Protein AF-A0A5C7Q2B8-F1 (afdb_monomer_lite)

Structure (mmCIF, N/CA/C/O backbone):
data_AF-A0A5C7Q2B8-F1
#
_entry.id   AF-A0A5C7Q2B8-F1
#
loop_
_atom_site.group_PDB
_atom_site.id
_atom_site.type_symbol
_atom_site.label_atom_id
_atom_site.label_alt_id
_atom_site.label_comp_id
_atom_site.label_asym_id
_atom_site.label_entity_id
_atom_site.label_seq_id
_atom_site.pdbx_PDB_ins_code
_atom_site.Cartn_x
_atom_site.Cartn_y
_atom_site.Cartn_z
_atom_site.occupancy
_atom_site.B_iso_or_equiv
_atom_site.auth_seq_id
_atom_site.auth_comp_id
_atom_site.auth_asym_id
_atom_site.auth_atom_id
_atom_site.pdbx_PDB_model_num
ATOM 1 N N . HIS A 1 1 ? 9.673 -0.631 -0.660 1.00 88.00 1 HIS A N 1
ATOM 2 C CA . HIS A 1 1 ? 9.756 0.836 -0.748 1.00 88.00 1 HIS A CA 1
ATOM 3 C C . HIS A 1 1 ? 8.535 1.339 -1.495 1.00 88.00 1 HIS A C 1
ATOM 5 O O . HIS A 1 1 ? 8.260 0.814 -2.571 1.00 88.00 1 HIS A O 1
ATOM 11 N N . HIS A 1 2 ? 7.791 2.276 -0.915 1.00 92.56 2 HIS A N 1
ATOM 12 C CA . HIS A 1 2 ? 6.680 2.948 -1.583 1.00 92.56 2 HIS A CA 1
ATOM 13 C C . HIS A 1 2 ? 7.069 4.395 -1.908 1.00 92.56 2 HIS A C 1
ATOM 15 O O . HIS A 1 2 ? 7.896 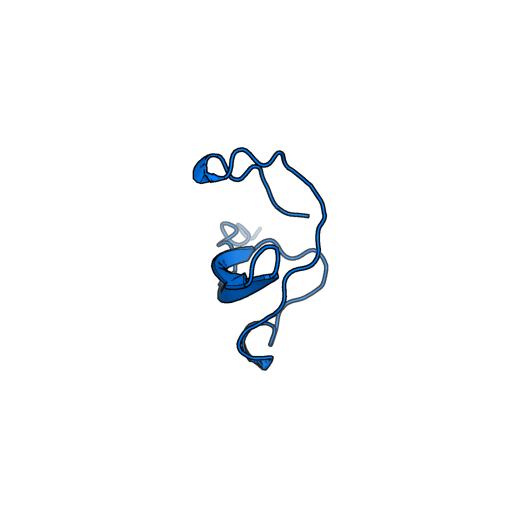4.995 -1.224 1.00 92.56 2 HIS A O 1
ATOM 21 N N . GLU A 1 3 ? 6.452 4.952 -2.946 1.00 94.00 3 GLU A N 1
ATOM 22 C CA . GLU A 1 3 ? 6.586 6.371 -3.291 1.00 94.00 3 GLU A CA 1
ATOM 23 C C . GLU A 1 3 ? 5.818 7.254 -2.299 1.00 94.00 3 GLU A C 1
ATOM 25 O O . GLU A 1 3 ? 5.015 6.757 -1.509 1.00 94.00 3 GLU A O 1
ATOM 30 N N . ALA A 1 4 ? 6.029 8.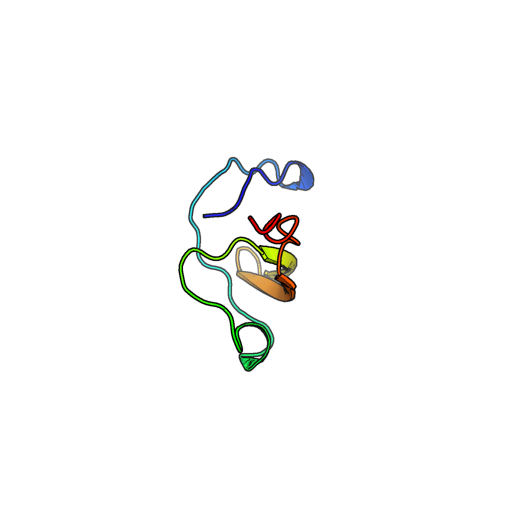570 -2.337 1.00 96.38 4 ALA A N 1
ATOM 31 C CA . ALA A 1 4 ? 5.328 9.489 -1.444 1.00 96.38 4 ALA A CA 1
ATOM 32 C C . ALA A 1 4 ? 3.797 9.373 -1.582 1.00 96.38 4 ALA A C 1
ATOM 34 O O . ALA A 1 4 ? 3.246 9.420 -2.684 1.00 96.38 4 ALA A O 1
ATOM 35 N N . ILE A 1 5 ? 3.106 9.271 -0.444 1.00 94.06 5 ILE A N 1
ATOM 36 C CA . ILE A 1 5 ? 1.643 9.201 -0.380 1.00 94.06 5 ILE A CA 1
ATOM 37 C C . ILE A 1 5 ? 1.149 10.551 0.128 1.00 94.06 5 ILE A C 1
ATOM 39 O O . ILE A 1 5 ? 1.039 10.789 1.333 1.00 94.06 5 ILE A O 1
ATOM 43 N N . ALA A 1 6 ? 0.871 11.457 -0.812 1.00 93.81 6 ALA A N 1
ATOM 44 C CA . ALA A 1 6 ? 0.533 12.848 -0.514 1.00 93.81 6 ALA A CA 1
ATOM 45 C C . ALA A 1 6 ? -0.687 12.982 0.412 1.00 93.81 6 ALA A C 1
ATOM 47 O O . ALA A 1 6 ? -0.664 13.797 1.332 1.00 93.81 6 ALA A O 1
ATOM 48 N N . SER A 1 7 ? -1.707 12.137 0.228 1.00 92.62 7 SER A N 1
ATOM 49 C CA . SER A 1 7 ? -2.937 12.154 1.032 1.00 92.62 7 SER A CA 1
ATOM 50 C C . SER A 1 7 ? -2.692 11.899 2.522 1.00 92.62 7 SER A C 1
ATOM 52 O O . SER A 1 7 ? -3.411 12.434 3.357 1.00 92.62 7 SER A O 1
ATOM 54 N N . LEU A 1 8 ? -1.662 11.115 2.856 1.00 92.88 8 LEU A N 1
ATOM 55 C CA . LEU A 1 8 ? -1.261 10.815 4.235 1.00 92.88 8 LEU A CA 1
ATOM 56 C C . LEU A 1 8 ? -0.053 11.644 4.691 1.00 92.88 8 LEU A C 1
ATOM 58 O O . LEU A 1 8 ? 0.381 11.531 5.834 1.00 92.88 8 LEU A O 1
ATOM 62 N N . LYS A 1 9 ? 0.488 12.496 3.810 1.00 95.31 9 LYS A N 1
ATOM 63 C CA . LYS A 1 9 ? 1.709 13.286 4.031 1.00 95.31 9 LYS A CA 1
ATOM 64 C C . LYS A 1 9 ? 2.923 12.415 4.375 1.00 95.31 9 LYS A C 1
ATOM 66 O O . LYS A 1 9 ? 3.802 12.838 5.124 1.00 95.31 9 LYS A O 1
ATOM 71 N N . TRP A 1 10 ? 2.976 11.202 3.830 1.00 95.00 10 TRP A N 1
ATOM 72 C CA . TRP A 1 10 ? 4.107 10.300 4.026 1.00 95.00 10 TRP A CA 1
ATOM 73 C C . TRP A 1 10 ? 5.150 10.493 2.923 1.00 95.00 10 TRP A C 1
ATOM 75 O O . TRP A 1 10 ? 4.776 10.517 1.742 1.00 95.00 10 TRP A O 1
ATOM 85 N N . PRO A 1 11 ? 6.445 10.611 3.268 1.00 96.31 11 PRO A N 1
ATOM 86 C CA . PRO A 1 11 ? 7.511 10.631 2.275 1.00 96.31 11 PRO A CA 1
ATOM 87 C C . PRO A 1 11 ? 7.653 9.259 1.602 1.00 96.31 11 PRO A C 1
ATOM 89 O O . PRO A 1 11 ? 7.056 8.270 2.029 1.00 96.31 11 PRO A O 1
ATOM 92 N N . ALA A 1 12 ? 8.468 9.19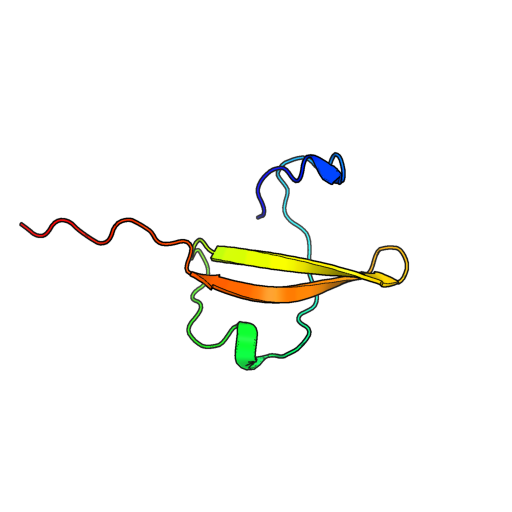5 0.550 1.00 96.19 12 ALA A N 1
ATOM 93 C CA . ALA A 1 12 ? 8.918 7.913 0.027 1.00 96.19 12 ALA A CA 1
ATOM 94 C C . ALA A 1 12 ? 9.743 7.196 1.108 1.00 96.19 12 ALA A C 1
ATOM 96 O O . ALA A 1 12 ? 10.695 7.769 1.645 1.00 96.19 12 ALA A O 1
ATOM 97 N N . MET A 1 13 ? 9.335 5.985 1.482 1.00 95.19 13 MET A N 1
ATOM 98 C CA . MET A 1 13 ? 9.977 5.225 2.551 1.00 95.19 13 MET A CA 1
ATOM 99 C C . MET A 1 13 ? 9.725 3.719 2.416 1.00 95.19 13 MET A C 1
ATOM 101 O O . MET A 1 13 ? 8.971 3.236 1.564 1.00 95.19 13 MET A O 1
ATOM 105 N N . THR A 1 14 ? 10.408 2.941 3.252 1.00 93.00 14 THR A N 1
ATOM 106 C CA . THR A 1 14 ? 10.167 1.504 3.388 1.00 93.00 14 THR A CA 1
ATOM 107 C C . THR A 1 14 ? 9.450 1.260 4.701 1.00 93.00 14 THR A C 1
ATOM 109 O O . THR A 1 14 ? 9.962 1.612 5.758 1.00 93.00 14 THR A O 1
ATOM 112 N N . MET A 1 15 ? 8.276 0.646 4.619 1.00 93.06 15 MET A N 1
ATOM 113 C CA . MET A 1 15 ? 7.517 0.180 5.769 1.00 93.06 15 MET A CA 1
ATOM 114 C C . MET A 1 15 ? 6.804 -1.124 5.416 1.00 93.06 15 MET A C 1
ATOM 116 O O . MET A 1 15 ? 6.704 -1.487 4.238 1.00 93.06 15 MET A O 1
ATOM 120 N N . GLU A 1 16 ? 6.314 -1.808 6.439 1.00 92.06 16 GLU A N 1
ATOM 121 C CA . GLU A 1 16 ? 5.573 -3.053 6.302 1.00 92.06 16 GLU A CA 1
ATOM 122 C C . GLU A 1 16 ? 4.081 -2.777 6.108 1.00 92.06 16 GLU A C 1
ATOM 124 O O . GLU A 1 16 ? 3.495 -1.929 6.777 1.00 92.06 16 GLU A O 1
ATOM 129 N N . PHE A 1 17 ? 3.471 -3.521 5.189 1.00 94.56 17 PHE A N 1
ATOM 130 C CA . PHE A 1 17 ? 2.030 -3.546 4.983 1.00 94.56 17 PHE A CA 1
ATOM 131 C C . PHE A 1 17 ? 1.554 -4.982 5.144 1.00 94.56 17 PHE A C 1
ATOM 133 O O . PHE A 1 17 ? 2.141 -5.902 4.567 1.00 94.56 17 PHE A O 1
ATOM 140 N N . ALA A 1 18 ? 0.465 -5.177 5.880 1.00 95.62 18 ALA A N 1
ATOM 141 C CA . ALA A 1 18 ? -0.220 -6.459 5.876 1.00 95.62 18 ALA A CA 1
ATOM 142 C C . ALA A 1 18 ? -0.962 -6.644 4.543 1.00 95.62 18 ALA A C 1
ATOM 144 O O . ALA A 1 18 ? -1.306 -5.675 3.865 1.00 95.62 18 ALA A O 1
ATOM 145 N N . VAL A 1 19 ? -1.248 -7.887 4.162 1.00 96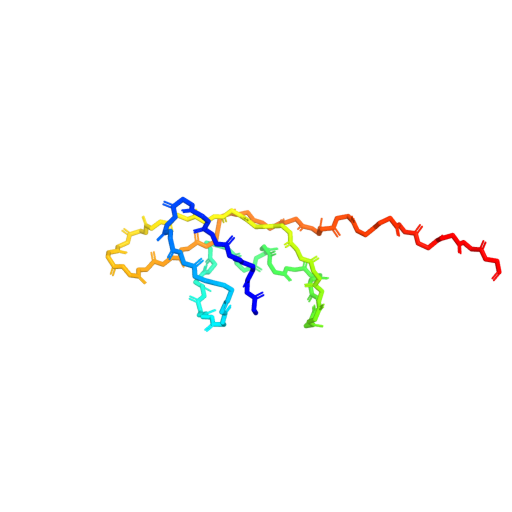.19 19 VAL A N 1
ATOM 146 C CA . VAL A 1 19 ? -2.059 -8.196 2.975 1.00 96.19 19 VAL A CA 1
ATOM 147 C C . VAL A 1 19 ? -3.383 -8.806 3.399 1.00 96.19 19 VAL A C 1
ATOM 149 O O . VAL A 1 19 ? -3.419 -9.710 4.228 1.00 96.19 19 VAL A O 1
ATOM 152 N N . ALA A 1 20 ? -4.482 -8.340 2.806 1.00 96.94 20 ALA A N 1
ATOM 153 C CA . ALA A 1 20 ? -5.808 -8.880 3.096 1.00 96.94 20 ALA A CA 1
ATOM 154 C C . ALA A 1 20 ? -5.954 -10.344 2.645 1.00 96.94 20 ALA A C 1
ATOM 156 O O . ALA A 1 20 ? -6.754 -11.089 3.205 1.00 96.94 20 ALA A O 1
ATOM 157 N N . ASN A 1 21 ? -5.203 -10.754 1.616 1.00 94.94 21 ASN A N 1
ATOM 158 C CA . ASN A 1 21 ? -5.191 -12.120 1.107 1.00 94.94 21 ASN A CA 1
ATOM 159 C C . ASN A 1 21 ? -3.808 -12.454 0.505 1.00 94.94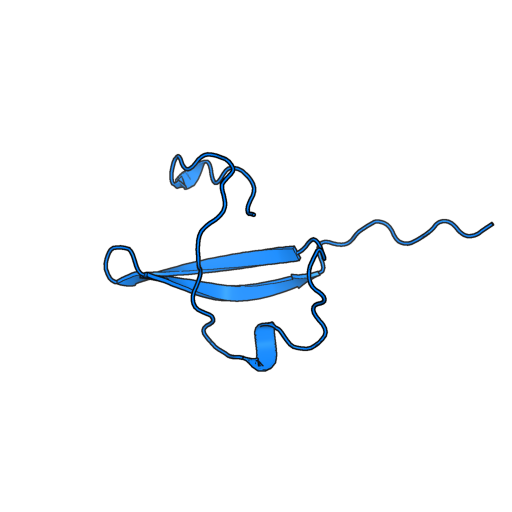 21 ASN A C 1
ATOM 161 O O . ASN A 1 21 ? -3.304 -11.663 -0.298 1.00 94.94 21 ASN A O 1
ATOM 165 N N . PRO A 1 22 ? -3.198 -13.612 0.826 1.00 93.81 22 PRO A N 1
ATOM 166 C CA . PRO A 1 22 ? -1.902 -14.014 0.271 1.00 93.81 22 PRO A CA 1
ATOM 167 C C . PRO A 1 22 ? -1.895 -14.132 -1.261 1.00 93.81 22 PRO A C 1
ATOM 169 O O . PRO A 1 22 ? -0.862 -13.899 -1.887 1.00 93.81 22 PRO A O 1
ATOM 172 N N . SER A 1 23 ? -3.037 -14.423 -1.892 1.00 94.38 23 SER A N 1
ATOM 173 C CA . SER A 1 23 ? -3.160 -14.482 -3.353 1.00 94.38 23 SER A CA 1
ATOM 174 C C . SER A 1 23 ? -2.860 -13.147 -4.042 1.00 94.38 23 SER A C 1
ATOM 176 O O . SER A 1 23 ? -2.506 -13.155 -5.216 1.00 94.38 23 SER A O 1
ATOM 178 N N . LEU A 1 24 ? -2.932 -12.011 -3.334 1.00 93.94 24 LEU A N 1
ATOM 179 C CA . LEU A 1 24 ? -2.543 -10.697 -3.871 1.00 93.94 24 LEU A CA 1
ATOM 180 C C . LEU A 1 24 ? -1.050 -10.618 -4.219 1.00 93.94 24 LEU A C 1
ATOM 182 O O . LEU A 1 24 ? -0.653 -9.789 -5.033 1.00 93.94 24 LEU A O 1
ATOM 186 N N . LEU A 1 25 ? -0.227 -11.469 -3.602 1.00 91.81 25 LEU A N 1
ATOM 187 C CA . LEU A 1 25 ? 1.213 -11.535 -3.839 1.00 91.81 25 LEU A CA 1
ATOM 188 C C . LEU A 1 25 ? 1.596 -12.595 -4.879 1.00 91.81 25 LEU A C 1
ATOM 190 O O . LEU A 1 25 ? 2.764 -12.691 -5.260 1.00 91.81 25 LEU A O 1
ATOM 194 N N . ALA A 1 26 ? 0.638 -13.401 -5.341 1.00 91.19 26 ALA A N 1
ATOM 195 C CA . ALA A 1 26 ? 0.909 -14.483 -6.274 1.00 91.19 26 ALA A CA 1
ATOM 196 C C . ALA A 1 26 ? 1.496 -13.939 -7.587 1.00 91.19 26 ALA A C 1
ATOM 198 O O . ALA A 1 26 ? 0.932 -13.052 -8.224 1.00 91.19 26 ALA A O 1
ATOM 199 N N . GLY A 1 27 ? 2.649 -14.477 -7.993 1.00 86.81 27 GLY A N 1
ATOM 200 C CA . GLY A 1 27 ? 3.340 -14.070 -9.220 1.00 86.81 27 GLY A CA 1
ATOM 201 C C . GLY A 1 27 ? 4.154 -12.775 -9.111 1.00 86.81 27 GLY A C 1
ATOM 202 O O . GLY A 1 27 ? 4.820 -12.408 -10.080 1.00 86.81 27 GLY A O 1
ATOM 203 N N . LEU A 1 28 ? 4.164 -12.104 -7.954 1.00 89.69 28 LEU A N 1
ATOM 204 C CA . LEU A 1 28 ? 5.039 -10.956 -7.721 1.00 89.69 28 LEU A CA 1
ATOM 205 C C . LEU A 1 28 ? 6.450 -11.420 -7.364 1.00 89.69 28 LEU A C 1
ATOM 207 O O . LEU A 1 28 ? 6.650 -12.331 -6.563 1.00 89.69 28 LEU A O 1
ATOM 211 N N . LYS A 1 29 ? 7.446 -10.756 -7.949 1.00 88.88 29 LYS A N 1
ATOM 212 C CA . LYS A 1 29 ? 8.865 -11.010 -7.676 1.00 88.88 29 LYS A CA 1
ATOM 213 C C . LYS A 1 29 ? 9.431 -9.839 -6.875 1.00 88.88 29 LYS A C 1
ATOM 215 O O . LYS A 1 29 ? 9.068 -8.696 -7.184 1.00 88.88 29 LYS A O 1
ATOM 220 N N . PRO A 1 30 ? 10.328 -10.073 -5.903 1.00 89.38 30 PRO A N 1
ATOM 221 C CA . PRO A 1 30 ? 11.036 -8.989 -5.229 1.00 89.38 30 PRO A CA 1
ATOM 222 C C . PRO A 1 30 ? 11.642 -8.010 -6.245 1.00 89.38 30 PRO A C 1
ATOM 224 O O . PRO A 1 30 ? 12.202 -8.430 -7.256 1.00 89.38 30 PRO A O 1
ATOM 227 N N . GLY A 1 31 ? 11.478 -6.709 -5.999 1.00 88.69 31 GLY A N 1
ATOM 228 C CA . GLY A 1 31 ? 11.917 -5.642 -6.909 1.00 88.69 31 GLY A CA 1
ATOM 229 C C . GLY A 1 31 ? 10.929 -5.264 -8.022 1.00 88.69 31 GLY A C 1
ATOM 230 O O . GLY A 1 31 ? 11.164 -4.276 -8.711 1.00 88.69 31 GLY A O 1
ATOM 231 N N . SER A 1 32 ? 9.811 -5.981 -8.191 1.00 88.94 32 SER A N 1
ATOM 232 C CA . SER A 1 32 ? 8.777 -5.587 -9.162 1.00 88.94 32 SER A CA 1
ATOM 233 C C . SER A 1 32 ? 8.064 -4.312 -8.713 1.00 88.94 32 SER A C 1
ATOM 235 O O . SER A 1 32 ? 7.624 -4.210 -7.567 1.00 88.94 32 SER A O 1
ATOM 237 N N . ALA A 1 33 ? 7.890 -3.361 -9.631 1.00 91.38 33 ALA A N 1
ATOM 238 C CA . ALA A 1 33 ? 7.047 -2.200 -9.389 1.00 91.38 33 ALA A CA 1
ATOM 239 C C . ALA A 1 33 ? 5.564 -2.587 -9.507 1.00 91.38 33 ALA A C 1
ATOM 241 O O . ALA A 1 33 ? 5.143 -3.225 -10.476 1.00 91.38 33 ALA A O 1
ATOM 242 N N . VAL A 1 34 ? 4.760 -2.177 -8.529 1.00 93.38 34 VAL A N 1
ATOM 243 C CA . VAL A 1 34 ? 3.323 -2.468 -8.470 1.00 93.38 34 VAL A CA 1
ATOM 244 C C . VAL A 1 34 ? 2.530 -1.217 -8.120 1.00 93.38 34 VAL A C 1
ATOM 246 O O . VAL A 1 34 ? 3.025 -0.325 -7.432 1.00 93.38 34 VAL A O 1
ATOM 249 N N . ASN A 1 35 ? 1.291 -1.162 -8.590 1.00 94.00 35 ASN A N 1
ATOM 250 C CA . ASN A 1 35 ? 0.261 -0.302 -8.033 1.00 94.00 35 ASN A CA 1
ATOM 251 C C . ASN A 1 35 ? -0.488 -1.102 -6.969 1.00 94.00 35 ASN A C 1
ATOM 253 O O . ASN A 1 35 ? -0.853 -2.253 -7.199 1.00 94.00 35 ASN A O 1
ATOM 257 N N . PHE A 1 36 ? -0.733 -0.501 -5.812 1.00 94.62 36 PHE A N 1
ATOM 258 C CA . PHE A 1 36 ? -1.483 -1.146 -4.745 1.00 94.62 36 PHE A CA 1
ATOM 259 C C . PHE A 1 36 ? -2.469 -0.172 -4.113 1.00 94.62 36 PHE A C 1
ATOM 261 O O . PHE A 1 36 ? -2.271 1.042 -4.144 1.00 94.62 36 PHE A O 1
ATOM 268 N N . GLU A 1 37 ? -3.530 -0.730 -3.549 1.00 96.12 37 GLU A N 1
ATOM 269 C CA . GLU A 1 37 ? -4.508 -0.022 -2.731 1.00 96.12 37 GLU A CA 1
ATOM 270 C C . GLU A 1 37 ? -4.460 -0.602 -1.325 1.00 96.12 37 GLU A C 1
ATOM 272 O O . GLU A 1 37 ? -4.263 -1.809 -1.149 1.00 96.12 37 GLU A O 1
ATOM 277 N N . PHE A 1 38 ? -4.636 0.252 -0.325 1.00 96.62 38 PHE A N 1
ATOM 278 C CA . PHE A 1 38 ? -4.581 -0.140 1.073 1.00 96.62 38 PHE A CA 1
ATOM 279 C C . PHE A 1 38 ? -5.575 0.667 1.908 1.00 96.62 38 PHE A C 1
ATOM 281 O O . PHE A 1 38 ? -6.029 1.737 1.502 1.00 96.62 38 PHE A O 1
ATOM 288 N N . VAL A 1 39 ? -5.911 0.137 3.080 1.00 96.62 39 VAL A N 1
ATOM 289 C CA . VAL A 1 39 ? -6.798 0.767 4.065 1.00 96.62 39 VAL A CA 1
ATOM 290 C C . VAL A 1 39 ? -6.181 0.680 5.457 1.00 96.62 39 VAL A C 1
ATOM 292 O O . VAL A 1 39 ? -5.446 -0.264 5.744 1.00 96.62 39 VAL A O 1
ATOM 295 N N . GLU A 1 40 ? -6.501 1.634 6.328 1.00 95.75 40 GLU A N 1
ATOM 296 C CA . GLU A 1 40 ? -6.214 1.522 7.761 1.00 95.75 40 GLU A CA 1
ATOM 297 C C . GLU A 1 40 ? -7.308 0.673 8.417 1.00 95.75 40 GLU A C 1
ATOM 299 O O . GLU A 1 40 ? -8.489 1.020 8.349 1.00 95.75 40 GLU A O 1
ATOM 304 N N . ARG A 1 41 ? -6.950 -0.471 9.006 1.00 94.31 41 ARG A N 1
ATOM 305 C CA . ARG A 1 41 ? -7.911 -1.325 9.733 1.00 94.31 41 ARG A CA 1
ATOM 306 C C . ARG A 1 41 ? -7.954 -1.004 11.219 1.00 94.31 41 ARG A C 1
ATOM 308 O O . ARG A 1 41 ? -9.015 -1.092 11.831 1.00 94.31 41 ARG A O 1
ATOM 315 N N . GLN A 1 42 ? -6.813 -0.618 11.771 1.00 94.12 42 GLN A N 1
ATOM 316 C CA . GLN A 1 42 ? -6.613 -0.174 13.145 1.00 94.12 42 GLN A CA 1
ATOM 317 C C . GLN A 1 42 ? -5.557 0.935 13.123 1.00 94.12 42 GLN A C 1
ATOM 319 O O . GLN A 1 42 ? -4.790 0.980 12.163 1.00 94.12 42 GLN A O 1
ATOM 324 N N . PRO A 1 43 ? -5.471 1.803 14.146 1.00 93.56 43 PRO A N 1
ATOM 325 C CA . PRO A 1 43 ? -4.450 2.846 14.196 1.00 93.56 43 PRO A CA 1
ATOM 326 C C . PRO A 1 43 ? -3.041 2.281 13.956 1.00 93.56 43 PRO A C 1
ATOM 328 O O . PRO A 1 43 ? -2.530 1.514 14.771 1.00 93.56 43 PRO A O 1
ATOM 331 N N . GLY A 1 44 ? -2.430 2.640 12.824 1.00 90.12 44 GLY A N 1
ATOM 332 C CA . GLY A 1 44 ? -1.108 2.151 12.411 1.00 90.12 44 GLY A CA 1
ATOM 333 C C . GLY A 1 44 ? -1.076 0.792 11.692 1.00 90.12 44 GLY A C 1
ATOM 334 O O . GLY A 1 44 ? -0.008 0.379 11.245 1.00 90.12 44 GLY A O 1
ATOM 335 N N . GLU A 1 45 ? -2.214 0.114 11.526 1.00 94.44 45 GLU A N 1
ATOM 336 C CA . GLU A 1 45 ? -2.338 -1.144 10.783 1.00 94.44 45 GLU A CA 1
ATOM 337 C C . GLU A 1 45 ? -2.854 -0.893 9.361 1.00 94.44 45 GLU A C 1
ATOM 339 O O . GLU A 1 45 ? -4.057 -0.737 9.117 1.00 94.44 45 GLU A O 1
ATOM 344 N N . TRP A 1 46 ? -1.924 -0.900 8.407 1.00 96.25 46 TRP A N 1
ATOM 345 C CA . TRP A 1 46 ? -2.193 -0.649 6.994 1.00 96.25 46 TRP A CA 1
ATOM 346 C C . TRP A 1 46 ? -2.236 -1.959 6.214 1.00 96.25 46 TRP A C 1
ATOM 348 O O . TRP A 1 46 ? -1.248 -2.694 6.134 1.00 96.25 46 TRP A O 1
ATOM 358 N N . VAL A 1 47 ? -3.395 -2.249 5.625 1.00 97.69 47 VAL A N 1
ATOM 359 C CA . VAL A 1 47 ? -3.672 -3.516 4.946 1.00 97.69 47 VAL A CA 1
ATOM 360 C C . VAL A 1 47 ? -3.890 -3.279 3.460 1.00 97.69 47 VAL A C 1
ATOM 362 O O . VAL A 1 47 ? -4.818 -2.574 3.069 1.00 97.69 47 VAL A O 1
ATOM 365 N N . ILE A 1 48 ? -3.072 -3.916 2.627 1.00 97.25 48 ILE A N 1
ATOM 366 C CA . ILE A 1 48 ? -3.222 -3.937 1.174 1.00 97.25 48 ILE A CA 1
ATOM 367 C C . ILE A 1 48 ? -4.441 -4.781 0.799 1.00 97.25 48 ILE A C 1
ATOM 369 O O . ILE A 1 48 ? -4.545 -5.955 1.163 1.00 97.25 48 ILE A O 1
ATOM 373 N N . THR A 1 49 ? -5.347 -4.188 0.029 1.00 97.50 49 THR A N 1
ATOM 374 C CA . THR A 1 49 ? -6.591 -4.811 -0.444 1.00 97.50 49 THR A CA 1
ATOM 375 C C . THR A 1 49 ? -6.565 -5.118 -1.936 1.00 97.50 49 THR A C 1
ATOM 377 O O . THR A 1 49 ? -7.296 -6.000 -2.387 1.00 97.50 49 THR A O 1
ATOM 380 N N . ARG A 1 50 ? -5.697 -4.447 -2.702 1.00 96.19 50 ARG A N 1
ATOM 381 C CA . ARG A 1 50 ? -5.485 -4.713 -4.127 1.00 96.19 50 ARG A CA 1
ATOM 382 C C . ARG A 1 50 ? -4.019 -4.543 -4.487 1.00 96.19 50 ARG A C 1
ATOM 384 O O . ARG A 1 50 ? -3.375 -3.602 -4.035 1.00 96.19 50 ARG A O 1
ATOM 391 N N . VAL A 1 51 ? -3.525 -5.413 -5.361 1.00 94.94 51 VAL A N 1
ATOM 392 C CA . VAL A 1 51 ? -2.235 -5.247 -6.034 1.00 94.94 51 VAL A CA 1
ATOM 393 C C . VAL A 1 51 ? -2.437 -5.465 -7.526 1.00 94.94 51 VAL A C 1
ATOM 395 O O . VAL A 1 51 ? -3.155 -6.373 -7.940 1.00 94.94 51 VAL A O 1
ATOM 398 N N . ALA A 1 52 ? -1.813 -4.618 -8.331 1.00 91.75 52 ALA A N 1
ATOM 399 C CA . ALA A 1 52 ? -1.731 -4.751 -9.770 1.00 91.75 52 ALA A CA 1
ATOM 400 C C . ALA A 1 52 ? -0.280 -4.504 -10.204 1.00 91.75 52 ALA A C 1
ATOM 402 O O . ALA A 1 52 ? 0.371 -3.605 -9.664 1.00 91.75 52 ALA A O 1
ATOM 403 N N . PRO A 1 53 ? 0.246 -5.252 -11.188 1.00 89.12 53 PRO A N 1
ATOM 404 C CA . PRO A 1 53 ? 1.507 -4.894 -11.816 1.00 89.12 53 PRO A CA 1
ATOM 405 C C . PRO A 1 53 ? 1.434 -3.439 -12.272 1.00 89.12 53 PRO A C 1
ATOM 407 O O . PRO A 1 53 ? 0.489 -3.049 -12.962 1.00 89.12 53 PRO A O 1
ATOM 410 N N . LYS A 1 54 ? 2.417 -2.624 -11.881 1.00 85.25 54 LYS A N 1
ATOM 411 C CA . LYS A 1 54 ? 2.559 -1.308 -12.490 1.00 85.25 54 LYS A CA 1
ATOM 412 C C . LYS A 1 54 ? 2.942 -1.616 -13.923 1.00 85.25 54 LYS A C 1
ATOM 414 O O . LYS A 1 54 ? 3.993 -2.218 -14.136 1.00 85.25 54 LYS A O 1
ATOM 419 N N . ALA A 1 55 ? 2.056 -1.318 -14.873 1.00 66.94 55 ALA A N 1
ATOM 420 C CA . ALA A 1 55 ? 2.334 -1.540 -16.280 1.00 66.94 55 ALA A CA 1
ATOM 421 C C . ALA A 1 55 ? 3.617 -0.780 -16.618 1.00 66.94 55 ALA A C 1
ATOM 423 O O . ALA A 1 55 ? 3.619 0.435 -16.804 1.00 66.94 55 ALA A O 1
ATOM 424 N N . ASN A 1 56 ? 4.732 -1.501 -16.640 1.00 55.94 56 ASN A N 1
ATOM 425 C CA . ASN A 1 56 ? 5.884 -1.051 -17.372 1.00 55.94 56 ASN A CA 1
ATOM 426 C C . ASN A 1 56 ? 5.435 -1.121 -18.832 1.00 55.94 56 ASN A C 1
ATOM 428 O O . ASN A 1 56 ? 4.896 -2.167 -19.209 1.00 55.94 56 ASN A O 1
ATOM 432 N N . PRO A 1 57 ? 5.596 -0.072 -19.656 1.00 48.56 57 PRO A N 1
ATOM 433 C CA . PRO A 1 57 ? 5.493 -0.267 -21.092 1.00 48.56 57 PRO A CA 1
ATOM 434 C C . PRO A 1 57 ? 6.448 -1.418 -21.414 1.00 48.56 57 PRO A C 1
ATOM 436 O O . PRO A 1 57 ? 7.652 -1.345 -21.154 1.00 48.56 57 PRO A O 1
ATOM 439 N N . ALA A 1 58 ? 5.881 -2.561 -21.788 1.00 50.22 58 ALA A N 1
ATOM 440 C CA . ALA A 1 58 ? 6.650 -3.745 -22.081 1.00 50.22 58 ALA A CA 1
ATOM 441 C C . ALA A 1 58 ? 7.574 -3.392 -23.248 1.00 50.22 58 ALA A C 1
ATOM 443 O O . ALA A 1 58 ? 7.103 -2.941 -24.285 1.00 50.22 58 ALA A O 1
ATOM 444 N N . HIS A 1 59 ? 8.877 -3.558 -23.025 1.00 50.12 59 HIS A N 1
ATOM 445 C CA . HIS A 1 59 ? 9.782 -4.208 -23.963 1.00 50.12 59 HIS A CA 1
ATOM 446 C C . HIS A 1 59 ? 9.450 -3.932 -25.442 1.00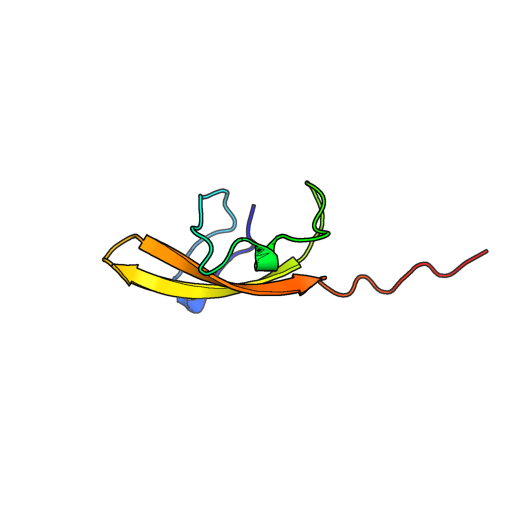 50.12 59 HIS A C 1
ATOM 448 O O . HIS A 1 59 ? 8.837 -4.763 -26.112 1.00 50.12 59 HIS A O 1
ATOM 454 N N . SER A 1 60 ? 9.878 -2.776 -25.961 1.00 39.31 60 SER A N 1
ATOM 455 C CA . SER A 1 60 ? 10.134 -2.674 -27.397 1.00 39.31 60 SER A CA 1
ATOM 456 C C . SER A 1 60 ? 11.220 -3.693 -27.707 1.00 39.31 60 SER A C 1
ATOM 458 O O . SER A 1 60 ? 12.369 -3.518 -27.304 1.00 39.31 60 SER A O 1
ATOM 460 N N . GLY A 1 61 ? 10.822 -4.792 -28.339 1.00 45.53 61 GLY A N 1
ATOM 461 C CA . GLY A 1 61 ? 11.763 -5.715 -28.937 1.00 45.53 61 GLY A CA 1
ATOM 462 C C . GLY A 1 61 ? 12.623 -4.994 -29.971 1.00 45.53 61 GLY A C 1
ATOM 463 O O . GLY A 1 61 ? 12.121 -4.166 -30.736 1.00 45.53 61 GLY A O 1
ATOM 464 N N . HIS A 1 62 ? 13.905 -5.336 -29.981 1.00 38.78 62 HIS A N 1
ATOM 465 C CA . HIS A 1 62 ? 14.710 -5.482 -31.185 1.00 38.78 62 HIS A CA 1
ATOM 466 C C . HIS A 1 62 ? 15.843 -6.462 -30.886 1.00 38.78 62 HIS A C 1
ATOM 468 O O . HIS A 1 62 ? 16.459 -6.315 -29.805 1.00 38.78 62 HIS A O 1
#

Secondary structure (DSSP, 8-state):
-B--BGGGTBPSB----EES-GGGGTT--TT--EEEEEEEEETTEEEEEEEEE---------

Foldseek 3Di:
DDDQDVVVRRHDDDDDAAEPDPVLCPPPDPPFDWDWDWDDPDVVHIYTDHIDRPDDVDDPDD

Radius of gyration: 13.55 Å; chains: 1; bounding box: 23×28×45 Å

Sequence (62 aa):
HHEAIASLKWPAMTMEFAVANPSLLAGLKPGSAVNFEFVERQPGEWVITRVAPKANPAHSGH

pLDDT: mean 87.78, std 15.32, range [38.78, 97.69]